Protein AF-A0A2P6MMN0-F1 (afdb_monomer_lite)

Radius of gyration: 15.29 Å; chains: 1; bounding box: 34×27×42 Å

Foldseek 3Di:
DLVVVVCCCVVVVDDDDDDWDWDWDDDPNDTDIDTPVDDVVVVSDQWDWDWDQDPNFTKTWTPHHPPDDTDIDTWDQDPVGID

InterPro domains:
  IPR027417 P-loop containing nucleoside triphosphate hydrolase [G3DSA:3.40.50.300] (1-83)
  IPR027417 P-loop containing nucleoside triphosphate hydrolase [SSF52540] (2-82)
  IPR052093 Homologous Recombination Repair Mediator [PTHR46239] (1-83)

Structure (mmCIF, N/CA/C/O backbone):
data_AF-A0A2P6MMN0-F1
#
_entry.id   AF-A0A2P6MMN0-F1
#
loop_
_atom_site.group_PDB
_atom_site.id
_atom_site.type_symbol
_atom_site.label_atom_id
_atom_site.label_alt_id
_atom_site.label_comp_id
_atom_site.label_asym_id
_atom_site.label_entity_id
_atom_site.label_seq_id
_atom_site.pdbx_PDB_ins_code
_atom_site.Cartn_x
_atom_site.Cartn_y
_atom_site.Cartn_z
_atom_site.occupancy
_atom_site.B_iso_or_equiv
_atom_site.auth_seq_id
_atom_site.auth_comp_id
_atom_site.auth_asym_id
_atom_site.auth_atom_id
_atom_site.pdbx_PDB_model_num
ATOM 1 N N . MET A 1 1 ? 15.605 -11.930 3.340 1.00 76.06 1 MET A N 1
ATOM 2 C CA . MET A 1 1 ? 14.554 -11.957 2.293 1.00 76.06 1 MET A CA 1
ATOM 3 C C . MET A 1 1 ? 14.516 -10.670 1.480 1.00 76.06 1 MET A C 1
ATOM 5 O O . MET A 1 1 ? 14.649 -10.759 0.269 1.00 76.06 1 MET A O 1
ATOM 9 N N . ALA A 1 2 ? 14.440 -9.495 2.115 1.00 84.38 2 ALA A N 1
ATOM 10 C CA . ALA A 1 2 ? 14.567 -8.199 1.439 1.00 84.38 2 ALA A CA 1
ATOM 11 C C . ALA A 1 2 ? 15.751 -8.120 0.449 1.00 84.38 2 ALA A C 1
ATOM 13 O O . ALA A 1 2 ? 15.544 -7.815 -0.719 1.00 84.38 2 ALA A O 1
ATOM 14 N N . GLN A 1 3 ? 16.963 -8.504 0.874 1.00 88.25 3 GLN A N 1
ATOM 15 C CA . GLN A 1 3 ? 18.147 -8.493 0.001 1.00 88.25 3 GLN A CA 1
ATOM 16 C C . GLN A 1 3 ? 17.999 -9.378 -1.247 1.00 88.25 3 GLN A C 1
ATOM 18 O O . GLN A 1 3 ? 18.431 -8.993 -2.328 1.00 88.25 3 GLN A O 1
ATOM 23 N N . ASN A 1 4 ? 17.356 -10.543 -1.123 1.00 92.00 4 ASN A N 1
ATOM 24 C CA . ASN A 1 4 ? 17.147 -11.440 -2.262 1.00 92.00 4 ASN A CA 1
ATOM 25 C C . ASN A 1 4 ? 16.217 -10.798 -3.296 1.00 92.00 4 ASN A C 1
ATOM 27 O O . ASN A 1 4 ? 16.466 -10.910 -4.491 1.00 92.00 4 ASN A O 1
ATOM 31 N N . LEU A 1 5 ? 15.178 -10.091 -2.843 1.00 92.50 5 LEU A N 1
ATOM 32 C CA . LEU A 1 5 ? 14.271 -9.358 -3.726 1.00 92.50 5 LEU A CA 1
ATOM 33 C C . LEU A 1 5 ? 14.985 -8.200 -4.429 1.00 92.50 5 LEU A C 1
ATOM 35 O O . LEU A 1 5 ? 14.785 -8.010 -5.625 1.00 92.50 5 LEU A O 1
ATOM 39 N N . THR A 1 6 ? 15.863 -7.483 -3.724 1.00 91.75 6 THR A N 1
ATOM 40 C CA . THR A 1 6 ? 16.717 -6.447 -4.324 1.00 91.75 6 THR A CA 1
ATOM 41 C C . THR A 1 6 ? 17.639 -7.028 -5.392 1.00 91.75 6 THR A C 1
ATOM 43 O O . THR A 1 6 ? 17.759 -6.456 -6.474 1.00 91.75 6 THR A O 1
ATOM 46 N N . ASN A 1 7 ? 18.256 -8.182 -5.121 1.00 94.31 7 ASN A N 1
ATOM 47 C CA . ASN A 1 7 ? 19.110 -8.858 -6.094 1.00 94.31 7 ASN A CA 1
ATOM 48 C C . ASN A 1 7 ? 18.304 -9.269 -7.332 1.00 94.31 7 ASN A C 1
ATOM 50 O O . ASN A 1 7 ? 18.712 -8.955 -8.439 1.00 94.31 7 ASN A O 1
ATOM 54 N N . ILE A 1 8 ? 17.115 -9.861 -7.166 1.00 95.19 8 ILE A N 1
ATOM 55 C CA . ILE A 1 8 ? 16.239 -10.214 -8.297 1.00 95.19 8 ILE A CA 1
ATOM 56 C C . ILE A 1 8 ? 15.845 -8.973 -9.108 1.00 95.19 8 ILE A C 1
ATOM 58 O O . ILE A 1 8 ? 15.900 -9.013 -10.337 1.00 95.19 8 ILE A O 1
ATOM 62 N N . ALA A 1 9 ? 15.468 -7.877 -8.440 1.00 94.81 9 ALA A N 1
ATOM 63 C CA . ALA A 1 9 ? 15.096 -6.626 -9.096 1.00 94.81 9 ALA A CA 1
ATOM 64 C C . ALA A 1 9 ? 16.235 -6.088 -9.970 1.00 94.81 9 ALA A C 1
ATOM 66 O O . ALA A 1 9 ? 16.002 -5.699 -11.112 1.00 94.81 9 ALA A O 1
ATOM 67 N N . ARG A 1 10 ? 17.467 -6.115 -9.449 1.00 94.44 10 ARG A N 1
ATOM 68 C CA . ARG A 1 10 ? 18.665 -5.669 -10.165 1.00 94.44 10 ARG A CA 1
ATOM 69 C C . ARG A 1 10 ? 19.049 -6.626 -11.290 1.00 94.44 10 ARG A C 1
ATOM 71 O O . ARG A 1 10 ? 19.241 -6.191 -12.416 1.00 94.44 10 ARG A O 1
ATOM 78 N N . ASP A 1 11 ? 19.157 -7.914 -10.987 1.00 97.50 11 ASP A N 1
ATOM 79 C CA . ASP A 1 11 ? 19.704 -8.917 -11.902 1.00 97.50 11 ASP A CA 1
ATOM 80 C C . ASP A 1 11 ? 18.754 -9.185 -13.081 1.00 97.50 11 ASP A C 1
ATOM 82 O O . ASP A 1 11 ? 19.200 -9.546 -14.167 1.00 97.50 11 ASP A O 1
ATOM 86 N N . ARG A 1 12 ? 17.442 -8.994 -12.885 1.00 96.69 12 ARG A N 1
ATOM 87 C CA . ARG A 1 12 ? 16.425 -9.152 -13.938 1.00 96.69 12 ARG A CA 1
ATOM 88 C C . ARG A 1 12 ? 15.848 -7.833 -14.449 1.00 96.69 12 ARG A C 1
ATOM 90 O O . ARG A 1 12 ? 14.973 -7.873 -15.307 1.00 96.69 12 ARG A O 1
ATOM 97 N N . SER A 1 13 ? 16.306 -6.690 -13.936 1.00 95.75 13 SER A N 1
ATOM 98 C CA . SER A 1 13 ? 15.780 -5.360 -14.277 1.00 95.75 13 SER A CA 1
ATOM 99 C C . SER A 1 13 ? 14.252 -5.260 -14.148 1.00 95.75 13 SER A C 1
ATOM 101 O O . SER A 1 13 ? 13.574 -4.728 -15.026 1.00 95.75 13 SER A O 1
ATOM 103 N N . VAL A 1 14 ? 13.695 -5.791 -13.054 1.00 96.56 14 VAL A N 1
ATOM 104 C CA . VAL A 1 14 ? 12.244 -5.803 -12.790 1.00 96.56 14 VAL A CA 1
ATOM 105 C C . VAL A 1 14 ? 11.873 -4.928 -11.598 1.00 96.56 14 VAL A C 1
ATOM 107 O O . VAL A 1 14 ? 12.617 -4.818 -10.624 1.00 96.56 14 VAL A O 1
ATOM 110 N N . ALA A 1 15 ? 10.674 -4.345 -11.643 1.00 95.50 15 ALA A N 1
ATOM 111 C CA . ALA A 1 15 ? 10.087 -3.687 -10.483 1.00 95.50 15 ALA A CA 1
ATOM 112 C C . ALA A 1 15 ? 9.540 -4.731 -9.497 1.00 95.50 15 ALA A C 1
ATOM 114 O O . ALA A 1 15 ? 8.798 -5.633 -9.884 1.00 95.50 15 ALA A O 1
ATOM 115 N N . VAL A 1 16 ? 9.871 -4.581 -8.213 1.00 94.50 16 VAL A N 1
ATOM 116 C CA . VAL A 1 16 ? 9.327 -5.412 -7.131 1.00 94.50 16 VAL A CA 1
ATOM 117 C C . VAL A 1 16 ? 8.398 -4.560 -6.277 1.00 94.50 16 VAL A C 1
ATOM 119 O O . VAL A 1 16 ? 8.811 -3.540 -5.728 1.00 94.50 16 VAL A O 1
ATOM 122 N N . VAL A 1 17 ? 7.145 -4.996 -6.152 1.00 94.56 17 VAL A N 1
ATOM 123 C CA . VAL A 1 17 ? 6.133 -4.364 -5.300 1.00 94.56 17 VAL A CA 1
ATOM 124 C C . VAL A 1 17 ? 5.790 -5.317 -4.166 1.00 94.56 17 VAL A C 1
ATOM 126 O O . VAL A 1 17 ? 5.508 -6.491 -4.395 1.00 94.56 17 VAL A O 1
ATOM 129 N N . LEU A 1 18 ? 5.816 -4.805 -2.938 1.00 92.88 18 LEU A N 1
ATOM 130 C CA . LEU A 1 18 ? 5.457 -5.547 -1.736 1.00 92.88 18 LEU A CA 1
ATOM 131 C C . LEU A 1 18 ? 4.235 -4.911 -1.088 1.00 92.88 18 LEU A C 1
ATOM 133 O O . LEU A 1 18 ? 4.162 -3.690 -0.955 1.00 92.88 18 LEU A O 1
ATOM 137 N N . ILE A 1 19 ? 3.306 -5.755 -0.648 1.00 93.81 19 ILE A N 1
ATOM 138 C CA . ILE A 1 19 ? 2.154 -5.349 0.153 1.00 93.81 19 ILE A CA 1
ATOM 139 C C . ILE A 1 19 ? 2.411 -5.810 1.581 1.00 93.81 19 ILE A C 1
ATOM 141 O O . ILE A 1 19 ? 2.750 -6.969 1.817 1.00 93.81 19 ILE A O 1
ATOM 145 N N . ASN A 1 20 ? 2.256 -4.892 2.527 1.00 92.94 20 ASN A N 1
ATOM 146 C CA . ASN A 1 20 ? 2.374 -5.172 3.948 1.00 92.94 20 ASN A CA 1
ATOM 147 C C . ASN A 1 20 ? 1.075 -4.776 4.649 1.00 92.94 20 ASN A C 1
ATOM 149 O O . ASN A 1 20 ? 0.453 -3.781 4.279 1.00 92.94 20 ASN A O 1
ATOM 153 N N . GLN A 1 21 ? 0.692 -5.550 5.657 1.00 93.69 21 GLN A N 1
ATOM 154 C CA . GLN A 1 21 ? -0.473 -5.265 6.481 1.00 93.69 21 GLN A CA 1
ATOM 155 C C . GLN A 1 21 ? -0.095 -4.344 7.643 1.00 93.69 21 GLN A C 1
ATOM 157 O O . GLN A 1 21 ? 1.040 -4.360 8.130 1.00 93.69 21 GLN A O 1
ATOM 162 N N . MET A 1 22 ? -1.060 -3.543 8.088 1.00 93.69 22 MET A N 1
ATOM 163 C CA . MET A 1 22 ? -0.954 -2.796 9.339 1.00 93.69 22 MET A CA 1
ATOM 164 C C . MET A 1 22 ? -1.554 -3.640 10.464 1.00 93.69 22 MET A C 1
ATOM 166 O O . MET A 1 22 ? -2.599 -4.265 10.290 1.00 93.69 22 MET A O 1
ATOM 170 N N . THR A 1 23 ? -0.890 -3.660 11.610 1.00 94.06 23 THR A N 1
ATOM 171 C CA . THR A 1 23 ? -1.322 -4.332 12.837 1.00 94.06 23 THR A CA 1
ATOM 172 C C . THR A 1 23 ? -1.316 -3.336 13.985 1.00 94.06 23 THR A C 1
ATOM 174 O O . THR A 1 23 ? -0.671 -2.291 13.909 1.00 94.06 23 THR A O 1
ATOM 177 N N . THR A 1 24 ? -2.002 -3.666 15.070 1.00 94.44 24 THR A N 1
ATOM 178 C CA . THR A 1 24 ? -1.987 -2.851 16.286 1.00 94.44 24 THR A CA 1
ATOM 179 C C . THR A 1 24 ? -0.915 -3.377 17.229 1.00 94.44 24 THR A C 1
ATOM 181 O O . THR A 1 24 ? -0.941 -4.549 17.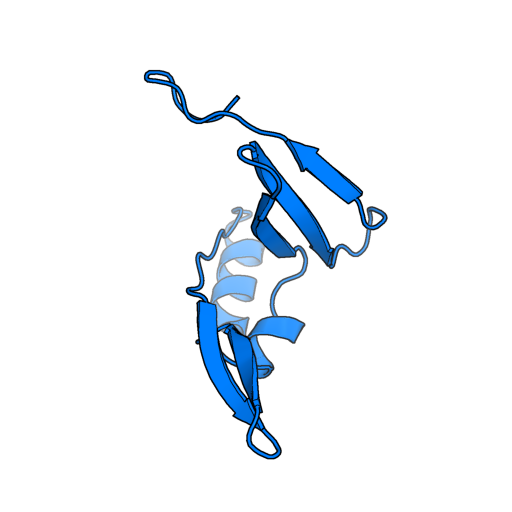603 1.00 94.44 24 THR A O 1
ATOM 184 N N . ALA A 1 25 ? 0.028 -2.521 17.604 1.00 92.19 25 ALA A N 1
ATOM 185 C CA . ALA A 1 25 ? 0.927 -2.759 18.724 1.00 92.19 25 ALA A CA 1
ATOM 186 C C . ALA A 1 25 ? 0.458 -1.949 19.937 1.00 92.19 25 ALA A C 1
ATOM 188 O O . ALA A 1 25 ? -0.322 -1.009 19.799 1.00 92.19 25 ALA A O 1
ATOM 189 N N . TYR A 1 26 ? 0.939 -2.318 21.120 1.00 94.06 26 TYR A N 1
ATOM 190 C CA . TYR A 1 26 ? 0.662 -1.608 22.365 1.00 94.06 26 TYR A CA 1
ATOM 191 C C . TYR A 1 26 ? 1.970 -1.089 22.944 1.00 94.06 26 TYR A C 1
ATOM 193 O O . TYR A 1 26 ? 2.903 -1.863 23.162 1.00 94.06 26 TYR A O 1
ATOM 201 N N . GLN A 1 27 ? 2.037 0.213 23.200 1.00 91.25 27 GLN A N 1
ATOM 202 C CA . GLN A 1 27 ? 3.185 0.848 23.837 1.00 91.25 27 GLN A CA 1
ATOM 203 C C . GLN A 1 27 ? 2.682 1.834 24.886 1.00 91.25 27 GLN A C 1
ATOM 205 O O . 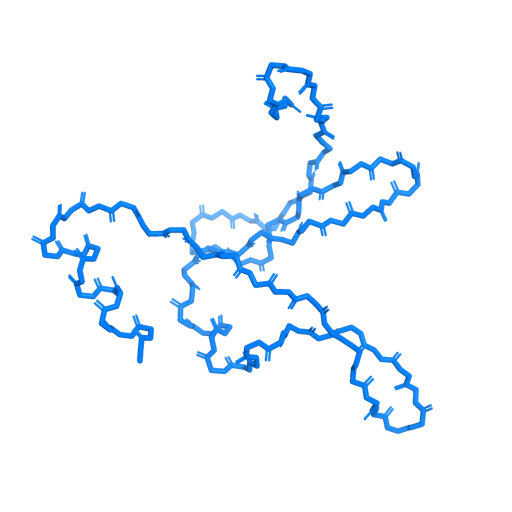GLN A 1 27 ? 1.812 2.652 24.612 1.00 91.25 27 GLN A O 1
ATOM 210 N N . ASN A 1 28 ? 3.218 1.739 26.106 1.00 91.44 28 ASN A N 1
ATOM 211 C CA . ASN A 1 28 ? 2.840 2.594 27.238 1.00 91.44 28 ASN A CA 1
ATOM 212 C C . ASN A 1 28 ? 1.327 2.622 27.536 1.00 91.44 28 ASN A C 1
ATOM 214 O O . ASN A 1 28 ? 0.797 3.644 27.953 1.00 91.44 28 ASN A O 1
ATOM 218 N N . GLY A 1 29 ? 0.635 1.497 27.324 1.00 92.25 29 GLY A N 1
ATOM 219 C CA . GLY A 1 29 ? -0.809 1.377 27.556 1.00 92.25 29 GLY A CA 1
ATOM 220 C C . GLY A 1 29 ? -1.691 1.847 26.397 1.00 92.25 29 GLY A C 1
ATOM 221 O O . GLY A 1 29 ? -2.885 1.570 26.421 1.00 92.25 29 GLY A O 1
ATOM 222 N N . GLU A 1 30 ? -1.119 2.458 25.358 1.00 93.31 30 GLU A N 1
ATOM 223 C CA . GLU A 1 30 ? -1.871 2.971 24.213 1.00 93.31 30 GLU A CA 1
ATOM 224 C C . GLU A 1 30 ? -1.685 2.083 22.970 1.00 93.31 30 GLU A C 1
ATOM 226 O O . GLU A 1 30 ? -0.557 1.671 22.653 1.00 93.31 30 GLU A O 1
ATOM 231 N N . PRO A 1 31 ? -2.772 1.761 22.243 1.00 94.62 31 PRO A N 1
ATOM 232 C CA . PRO A 1 31 ? -2.678 1.080 20.964 1.00 94.62 31 PRO A CA 1
ATOM 233 C C . PRO A 1 31 ? -2.176 2.042 19.882 1.00 94.62 31 PRO A C 1
ATOM 235 O O . PRO A 1 31 ? -2.643 3.173 19.763 1.00 94.62 31 PRO A O 1
ATOM 238 N N . TYR A 1 32 ? -1.277 1.572 19.023 1.00 93.00 32 TYR A N 1
ATOM 239 C CA . TYR A 1 32 ? -0.821 2.324 17.858 1.00 93.00 32 TYR A CA 1
ATOM 240 C C . TYR A 1 32 ? -0.640 1.415 16.644 1.00 93.00 32 TYR A C 1
ATOM 242 O O . TYR A 1 32 ? -0.367 0.216 16.755 1.00 93.00 32 TYR A O 1
ATOM 250 N N . LEU A 1 33 ? -0.830 1.990 15.457 1.00 91.62 33 LEU A N 1
ATOM 251 C CA . LEU A 1 33 ? -0.710 1.260 14.202 1.00 91.62 33 LEU A CA 1
ATOM 252 C C . LEU A 1 33 ? 0.760 1.094 13.816 1.00 91.62 33 LEU A C 1
ATOM 254 O O . LEU A 1 33 ? 1.499 2.067 13.671 1.00 91.62 33 LEU A O 1
ATOM 258 N N . VAL A 1 34 ? 1.155 -0.150 13.567 1.00 92.00 34 VAL A N 1
ATOM 259 C CA . VAL A 1 34 ? 2.491 -0.525 13.101 1.00 92.00 34 VAL A CA 1
ATOM 260 C C . VAL A 1 34 ? 2.405 -1.409 11.871 1.00 92.00 34 VAL A C 1
ATOM 262 O O . VAL A 1 34 ? 1.401 -2.061 11.611 1.00 92.00 34 VAL A O 1
ATOM 265 N N . ALA A 1 35 ? 3.477 -1.446 11.090 1.00 91.38 35 ALA A N 1
ATOM 266 C CA . ALA A 1 35 ? 3.557 -2.339 9.944 1.00 91.38 35 ALA A CA 1
ATOM 267 C C . ALA A 1 35 ? 3.961 -3.751 10.403 1.00 91.38 35 ALA A C 1
ATOM 269 O O . ALA A 1 35 ? 4.963 -3.895 11.102 1.00 91.38 35 ALA A O 1
ATOM 270 N N . ALA A 1 36 ? 3.238 -4.786 9.965 1.00 91.62 36 ALA A N 1
ATOM 271 C CA . ALA A 1 36 ? 3.370 -6.153 10.488 1.00 91.62 36 ALA A CA 1
ATOM 272 C C . ALA A 1 36 ? 4.777 -6.750 10.323 1.00 91.62 36 ALA A C 1
ATOM 274 O O . ALA A 1 36 ? 5.268 -7.470 11.186 1.00 91.62 36 ALA A O 1
ATOM 275 N N . LEU A 1 37 ? 5.447 -6.434 9.212 1.00 86.88 37 LEU A N 1
ATOM 276 C CA . LEU A 1 37 ? 6.807 -6.909 8.934 1.00 86.88 37 LEU A CA 1
ATOM 277 C C . LEU A 1 37 ? 7.907 -6.258 9.804 1.00 86.88 37 LEU A C 1
ATOM 279 O O . LEU A 1 37 ? 9.058 -6.690 9.741 1.00 86.88 37 LEU A O 1
ATOM 283 N N . GLY A 1 38 ? 7.587 -5.237 10.605 1.00 83.00 38 GLY A N 1
ATOM 284 C CA . GLY A 1 38 ? 8.533 -4.583 11.514 1.00 83.00 38 GLY A CA 1
ATOM 285 C C . GLY A 1 38 ? 9.573 -3.673 10.841 1.00 83.00 38 GLY A C 1
ATOM 286 O O . GLY A 1 38 ? 9.560 -3.431 9.628 1.00 83.00 38 GLY A O 1
ATOM 287 N N . GLU A 1 39 ? 10.494 -3.144 11.651 1.00 75.50 39 GLU A N 1
ATOM 288 C CA . GLU A 1 39 ? 11.457 -2.103 11.251 1.00 75.50 39 GLU A CA 1
ATOM 289 C C . GLU A 1 39 ? 12.457 -2.563 10.186 1.00 75.50 39 GLU A C 1
ATOM 291 O O . GLU A 1 39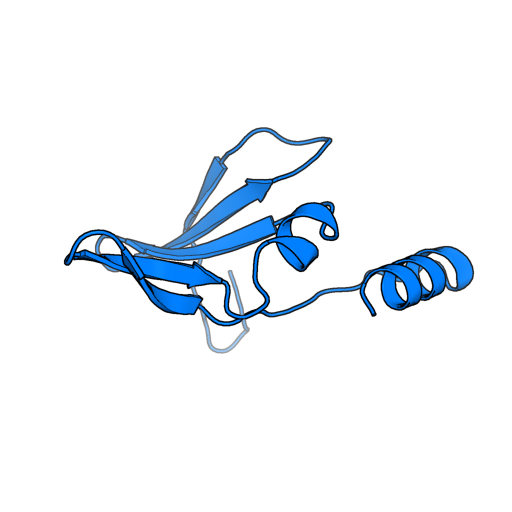 ? 12.801 -1.796 9.285 1.00 75.50 39 GLU A O 1
ATOM 296 N N . ASN A 1 40 ? 12.857 -3.835 10.207 1.00 74.38 40 ASN A N 1
ATOM 297 C CA . ASN A 1 40 ? 13.824 -4.388 9.253 1.00 74.38 40 ASN A CA 1
ATOM 298 C C . ASN A 1 40 ? 13.365 -4.256 7.789 1.00 74.38 40 ASN A C 1
ATOM 300 O O . ASN A 1 40 ? 14.183 -4.108 6.881 1.00 74.38 40 ASN A O 1
ATOM 304 N N . TRP A 1 41 ? 12.053 -4.256 7.543 1.00 79.25 41 TRP A N 1
ATOM 305 C CA . TRP A 1 41 ? 11.492 -4.042 6.206 1.00 79.25 41 TRP A CA 1
ATOM 306 C C . TRP A 1 41 ? 11.264 -2.564 5.876 1.00 79.25 41 TRP A C 1
ATOM 308 O O . TRP A 1 41 ? 11.184 -2.199 4.703 1.00 79.25 41 TRP A O 1
ATOM 318 N N . SER A 1 42 ? 11.224 -1.696 6.889 1.00 72.44 42 SER A N 1
ATOM 319 C CA . SER A 1 42 ? 11.096 -0.247 6.712 1.00 72.44 42 SER A CA 1
ATOM 320 C C . SER A 1 42 ? 12.334 0.364 6.034 1.00 72.44 42 SER A C 1
ATOM 322 O O . SER A 1 42 ? 12.224 1.278 5.207 1.00 72.44 42 SER A O 1
ATOM 324 N N . HIS A 1 43 ? 13.516 -0.195 6.307 1.00 76.94 43 HIS A N 1
ATOM 325 C CA . HIS A 1 43 ? 14.771 0.240 5.695 1.00 76.94 43 HIS A CA 1
ATOM 326 C C . HIS A 1 43 ? 14.976 -0.348 4.297 1.00 76.94 43 HIS A C 1
ATOM 328 O O . HIS A 1 43 ? 15.518 0.343 3.437 1.00 76.94 43 HIS A O 1
ATOM 334 N N . ALA A 1 44 ? 14.471 -1.559 4.048 1.00 82.38 44 ALA A N 1
ATOM 335 C CA . ALA A 1 44 ? 14.649 -2.270 2.785 1.00 82.38 44 ALA A CA 1
ATOM 336 C C . ALA A 1 44 ? 13.920 -1.637 1.588 1.00 82.38 44 ALA A C 1
ATOM 338 O O . ALA A 1 44 ? 14.436 -1.658 0.473 1.00 82.38 44 ALA A O 1
ATOM 339 N N . ALA A 1 45 ? 12.720 -1.085 1.792 1.00 85.06 45 ALA A N 1
ATOM 340 C CA . ALA A 1 45 ? 11.957 -0.470 0.709 1.00 85.06 45 ALA A CA 1
ATOM 341 C C . ALA A 1 45 ? 12.530 0.910 0.346 1.00 85.06 45 ALA A C 1
ATOM 343 O O . ALA A 1 45 ? 12.684 1.769 1.218 1.00 85.06 45 ALA A O 1
ATOM 344 N N . THR A 1 46 ? 12.825 1.145 -0.934 1.00 90.94 46 THR A N 1
ATOM 345 C CA . THR A 1 46 ? 13.284 2.454 -1.435 1.00 90.94 46 THR A CA 1
ATOM 346 C C . THR A 1 46 ? 12.144 3.465 -1.495 1.00 90.94 46 THR A C 1
ATOM 348 O O . THR A 1 46 ? 12.333 4.617 -1.117 1.00 90.94 46 THR A O 1
ATOM 351 N N . ASN A 1 47 ? 10.948 3.012 -1.881 1.00 93.44 47 ASN A N 1
ATOM 352 C CA . ASN A 1 47 ? 9.720 3.799 -1.877 1.00 93.44 47 ASN A CA 1
ATOM 353 C C . ASN A 1 47 ? 8.674 3.159 -0.958 1.00 93.44 47 ASN A C 1
ATOM 355 O O . ASN A 1 47 ? 8.510 1.938 -0.969 1.00 93.44 47 ASN A O 1
ATOM 359 N N . ARG A 1 48 ? 7.937 3.973 -0.195 1.00 93.88 48 ARG A N 1
ATOM 360 C CA . ARG A 1 48 ? 6.847 3.500 0.673 1.00 93.88 48 ARG A CA 1
ATOM 361 C C . ARG A 1 48 ? 5.613 4.373 0.523 1.00 93.88 48 ARG A C 1
ATOM 363 O O . ARG A 1 48 ? 5.666 5.565 0.811 1.00 93.88 48 ARG A O 1
ATOM 370 N N . VAL A 1 49 ? 4.504 3.748 0.146 1.00 95.69 49 VAL A N 1
ATOM 371 C CA . VAL A 1 49 ? 3.183 4.378 0.106 1.00 95.69 49 VAL A CA 1
ATOM 372 C C . VAL A 1 49 ? 2.341 3.801 1.236 1.00 95.69 49 VAL A C 1
ATOM 374 O O . VAL A 1 49 ? 2.224 2.583 1.363 1.00 95.69 49 VAL A O 1
ATOM 377 N N . LEU A 1 50 ? 1.785 4.673 2.071 1.00 95.56 50 LEU A N 1
ATOM 378 C CA . LEU A 1 50 ? 0.759 4.319 3.044 1.00 95.56 50 LEU A CA 1
ATOM 379 C C . LEU A 1 50 ? -0.607 4.552 2.404 1.00 95.56 50 LEU A C 1
ATOM 381 O O . LEU A 1 50 ? -0.862 5.638 1.892 1.00 95.56 50 LEU A O 1
ATOM 385 N N . LEU A 1 51 ? -1.465 3.536 2.440 1.00 96.56 51 LEU A N 1
ATOM 386 C CA . LEU A 1 51 ? -2.856 3.655 2.021 1.00 96.56 51 LEU A CA 1
ATOM 387 C C . LEU A 1 51 ? -3.717 3.833 3.272 1.00 96.56 51 LEU A C 1
ATOM 389 O O . LEU A 1 51 ? -3.700 2.971 4.150 1.00 96.56 51 LEU A O 1
ATOM 393 N N . SER A 1 52 ? -4.447 4.938 3.347 1.00 96.00 52 SER A N 1
ATOM 394 C CA . SER A 1 52 ? -5.297 5.303 4.483 1.00 96.00 52 SER A CA 1
ATOM 395 C C . SER A 1 52 ? -6.707 5.662 4.020 1.00 96.00 52 SER A C 1
ATOM 397 O O . SER A 1 52 ? -6.965 5.894 2.835 1.00 96.00 52 SER A O 1
ATOM 399 N N . TRP A 1 53 ? -7.632 5.673 4.974 1.00 95.25 53 TRP A N 1
ATOM 400 C CA . TRP A 1 53 ? -8.934 6.306 4.828 1.00 95.25 53 TRP A CA 1
ATOM 401 C C . TRP A 1 53 ? -8.949 7.557 5.698 1.00 95.25 53 TRP A C 1
ATOM 403 O O . TRP A 1 53 ? -8.746 7.457 6.905 1.00 95.25 53 TRP A O 1
ATOM 413 N N . GLU A 1 54 ? -9.177 8.711 5.086 1.00 94.06 54 GLU A N 1
ATOM 414 C CA . GLU A 1 54 ? -9.183 10.018 5.745 1.00 94.06 54 GLU A CA 1
ATOM 415 C C . GLU A 1 54 ? -10.412 10.792 5.263 1.00 94.06 54 GLU A C 1
ATOM 417 O O . GLU A 1 54 ? -10.613 10.959 4.059 1.00 94.06 54 GLU A O 1
ATOM 422 N N . ASP A 1 55 ? -11.272 11.208 6.196 1.00 92.19 55 ASP A N 1
ATOM 423 C CA . ASP A 1 55 ? -12.494 11.984 5.930 1.00 92.19 55 ASP A CA 1
ATOM 424 C C . ASP A 1 55 ? -13.404 11.393 4.836 1.00 92.19 55 ASP A C 1
ATOM 426 O O . ASP A 1 55 ? -13.986 12.105 4.019 1.00 92.19 55 ASP A O 1
ATOM 430 N N . GLY A 1 56 ? -13.505 10.060 4.790 1.00 93.00 56 GLY A N 1
ATOM 431 C CA . GLY A 1 56 ? -14.308 9.338 3.797 1.00 93.00 56 GLY A CA 1
ATOM 432 C C . GLY A 1 56 ? -13.641 9.166 2.427 1.00 93.00 56 GLY A C 1
ATOM 433 O O . GLY A 1 56 ? -14.231 8.552 1.539 1.00 93.00 56 GLY A O 1
ATOM 434 N N . TYR A 1 57 ? -12.406 9.637 2.252 1.00 95.06 57 TYR A N 1
ATOM 435 C CA . TYR A 1 57 ? -11.613 9.446 1.041 1.00 95.06 57 TYR A CA 1
ATOM 436 C C . TYR A 1 57 ? -10.525 8.399 1.258 1.00 95.06 57 TYR A C 1
ATOM 438 O O . TYR A 1 57 ? -9.962 8.276 2.345 1.00 95.06 57 TYR A O 1
ATOM 446 N N . ARG A 1 58 ? -10.185 7.662 0.199 1.00 97.50 58 ARG A N 1
ATOM 447 C CA . ARG A 1 58 ? -8.969 6.850 0.190 1.00 97.50 58 ARG A CA 1
ATOM 448 C C . ARG A 1 58 ? -7.787 7.738 -0.178 1.00 97.50 58 ARG A C 1
ATOM 450 O O . ARG A 1 58 ? -7.798 8.389 -1.224 1.00 97.50 58 ARG A O 1
ATOM 457 N N . CYS A 1 59 ? -6.770 7.729 0.667 1.00 97.56 59 CYS A N 1
ATOM 458 C CA . CYS A 1 59 ? -5.554 8.512 0.512 1.00 97.56 59 CYS A CA 1
ATOM 459 C C . CYS A 1 59 ? -4.349 7.591 0.308 1.00 97.56 59 CYS A C 1
ATOM 461 O O . CYS A 1 59 ? -4.265 6.499 0.875 1.00 97.56 59 CYS A O 1
ATOM 463 N N . ALA A 1 60 ? -3.417 8.031 -0.530 1.00 97.38 60 ALA A N 1
ATOM 464 C CA . ALA A 1 60 ? -2.119 7.417 -0.742 1.00 97.38 60 ALA A CA 1
ATOM 465 C C . ALA A 1 60 ? -1.036 8.441 -0.388 1.00 97.38 60 ALA A C 1
ATOM 467 O O . ALA A 1 60 ? -0.885 9.455 -1.071 1.00 97.38 60 ALA A O 1
ATOM 468 N N . SER A 1 61 ? -0.285 8.159 0.672 1.00 96.69 61 SER A N 1
ATOM 469 C CA . SER A 1 61 ? 0.734 9.057 1.221 1.00 96.69 61 SER A CA 1
ATOM 470 C C . SER A 1 61 ? 2.123 8.478 0.981 1.00 96.69 61 SER A C 1
ATOM 472 O O . SER A 1 61 ? 2.431 7.374 1.440 1.00 96.69 61 SER A O 1
ATOM 474 N N . LEU A 1 62 ? 2.981 9.206 0.269 1.00 96.75 62 LEU A N 1
ATOM 475 C CA . LEU A 1 62 ? 4.368 8.817 0.031 1.00 96.75 62 LEU A CA 1
ATOM 476 C C . LEU A 1 62 ? 5.206 9.110 1.280 1.00 96.75 62 LEU A C 1
ATOM 478 O O . LEU A 1 62 ? 5.632 10.236 1.506 1.00 96.75 62 LEU A O 1
ATOM 482 N N . GLN A 1 63 ? 5.443 8.078 2.086 1.00 92.56 63 GLN A N 1
ATOM 483 C CA . GLN A 1 63 ? 6.141 8.165 3.373 1.00 92.56 63 GLN A CA 1
ATOM 484 C C . GLN A 1 63 ? 7.668 8.126 3.230 1.00 92.56 63 GLN A C 1
ATOM 486 O O . GLN A 1 63 ? 8.388 8.657 4.068 1.00 92.56 63 GLN A O 1
ATOM 491 N N . LYS A 1 64 ? 8.182 7.467 2.185 1.00 92.56 64 LYS A N 1
ATOM 492 C CA . LYS A 1 64 ? 9.622 7.340 1.920 1.00 92.56 64 LYS A CA 1
ATOM 493 C C . LYS A 1 64 ? 9.870 7.329 0.420 1.00 92.56 64 LYS A C 1
ATOM 495 O O . LYS A 1 64 ? 9.195 6.586 -0.291 1.00 92.56 64 LYS A O 1
ATOM 500 N N . SER A 1 65 ? 10.834 8.125 -0.034 1.00 93.75 65 SER A N 1
ATOM 501 C CA . SER A 1 65 ? 11.376 8.108 -1.395 1.00 93.75 65 SER A CA 1
ATOM 502 C C . SER A 1 65 ? 12.727 8.831 -1.417 1.00 93.75 65 SER A C 1
ATOM 504 O O . SER A 1 65 ? 12.847 9.872 -0.774 1.00 93.75 65 SER A O 1
ATOM 506 N N . PRO A 1 66 ? 13.741 8.336 -2.150 1.00 93.25 66 PRO A N 1
ATOM 507 C CA . PRO A 1 66 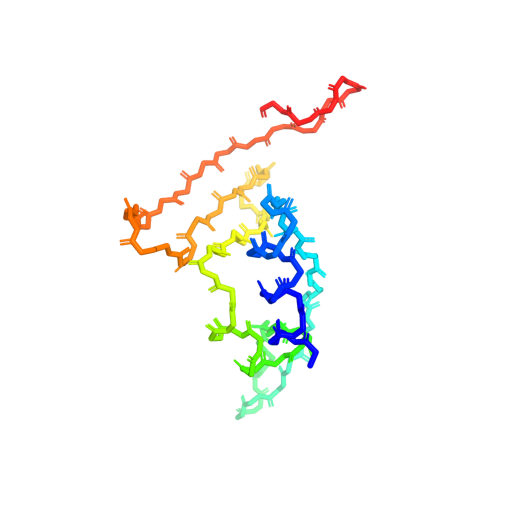? 15.010 9.045 -2.311 1.00 93.25 66 PRO A CA 1
ATOM 508 C C . PRO A 1 66 ? 14.902 10.261 -3.244 1.00 93.25 66 PRO A C 1
ATOM 510 O O . PRO A 1 66 ? 15.733 11.156 -3.173 1.00 93.25 66 PRO A O 1
ATOM 513 N N . ASN A 1 67 ? 13.891 10.296 -4.122 1.00 94.56 67 ASN A N 1
ATOM 514 C CA . ASN A 1 67 ? 13.828 11.239 -5.247 1.00 94.56 67 ASN A CA 1
ATOM 515 C C . ASN A 1 67 ? 12.546 12.082 -5.275 1.00 94.56 67 ASN A C 1
ATOM 517 O O . ASN A 1 67 ? 12.328 12.831 -6.226 1.00 94.56 67 ASN A O 1
ATOM 521 N N . ARG A 1 68 ? 11.647 11.927 -4.296 1.00 94.25 68 ARG A N 1
ATOM 522 C CA . ARG A 1 68 ? 10.406 12.706 -4.219 1.00 94.25 68 ARG A CA 1
ATOM 523 C C . ARG A 1 68 ? 10.117 13.138 -2.786 1.00 94.25 68 ARG A C 1
ATOM 525 O O . ARG A 1 68 ? 10.323 12.332 -1.880 1.00 94.25 68 ARG A O 1
ATOM 532 N N . PRO A 1 69 ? 9.612 14.367 -2.589 1.00 94.00 69 PRO A N 1
ATOM 533 C CA . PRO A 1 69 ? 9.173 14.811 -1.278 1.00 94.00 69 PRO A CA 1
ATOM 534 C C . PRO A 1 69 ? 7.960 14.007 -0.807 1.00 94.00 69 PRO A C 1
ATOM 536 O O . PRO A 1 69 ? 7.260 13.372 -1.603 1.00 94.00 69 PRO A O 1
ATOM 539 N N . PHE A 1 70 ? 7.706 14.078 0.499 1.00 95.75 70 PHE A N 1
ATOM 540 C CA . PHE A 1 70 ? 6.453 13.616 1.080 1.00 95.75 70 PHE A CA 1
ATOM 541 C C . PHE A 1 70 ? 5.263 14.278 0.373 1.00 95.75 70 PHE A C 1
ATOM 543 O O . PHE A 1 70 ? 5.299 15.464 0.044 1.00 95.75 70 PHE A O 1
ATOM 550 N N . GLY A 1 71 ? 4.197 13.514 0.162 1.00 96.50 71 GLY A N 1
ATOM 551 C CA . GLY A 1 71 ? 2.964 14.028 -0.413 1.00 96.50 71 GLY A CA 1
ATOM 552 C C . GLY A 1 71 ? 1.833 13.021 -0.303 1.00 96.50 71 GLY A C 1
ATOM 553 O 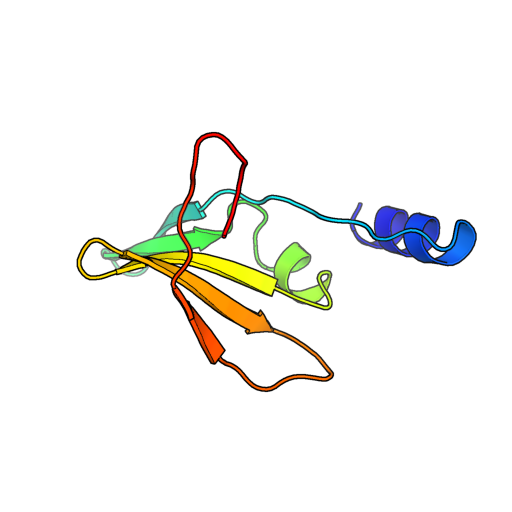O . GLY A 1 71 ? 2.072 11.813 -0.287 1.00 96.50 71 GLY A O 1
ATOM 554 N N . THR A 1 72 ? 0.608 13.535 -0.257 1.00 96.88 72 THR A N 1
ATOM 555 C CA . THR A 1 72 ? -0.616 12.742 -0.141 1.00 96.88 72 THR A CA 1
ATOM 556 C C . THR A 1 72 ? -1.537 13.061 -1.302 1.00 96.88 72 THR A C 1
ATOM 558 O O . THR A 1 72 ? -1.751 14.226 -1.634 1.00 96.88 72 THR A O 1
ATOM 561 N N . VAL A 1 73 ? -2.092 12.022 -1.917 1.00 96.62 73 VAL A N 1
ATOM 562 C CA . VAL A 1 73 ? -3.084 12.143 -2.987 1.00 96.62 73 VAL A CA 1
ATOM 563 C C . VAL A 1 73 ? -4.304 11.296 -2.667 1.00 96.62 73 VAL A C 1
ATOM 565 O O . VAL A 1 73 ? -4.191 10.244 -2.041 1.00 96.62 73 VAL A O 1
ATOM 568 N N . ARG A 1 74 ? -5.478 11.744 -3.108 1.00 97.62 74 ARG A N 1
ATOM 569 C CA . ARG A 1 74 ? -6.702 10.941 -3.050 1.00 97.62 74 ARG A CA 1
ATOM 570 C C . ARG A 1 74 ? -6.776 10.036 -4.273 1.00 97.62 74 ARG A C 1
ATOM 572 O O . ARG A 1 74 ? -6.329 10.431 -5.346 1.00 97.62 74 ARG A O 1
ATOM 579 N N . TYR A 1 75 ? -7.351 8.853 -4.106 1.00 97.25 75 TYR A N 1
ATOM 580 C CA . TYR A 1 75 ? -7.612 7.928 -5.206 1.00 97.25 75 TYR A CA 1
ATOM 581 C C . TYR A 1 75 ? -8.974 7.257 -5.042 1.00 97.25 75 TYR A C 1
ATOM 583 O O . TYR A 1 75 ? -9.513 7.162 -3.939 1.00 97.25 75 TYR A 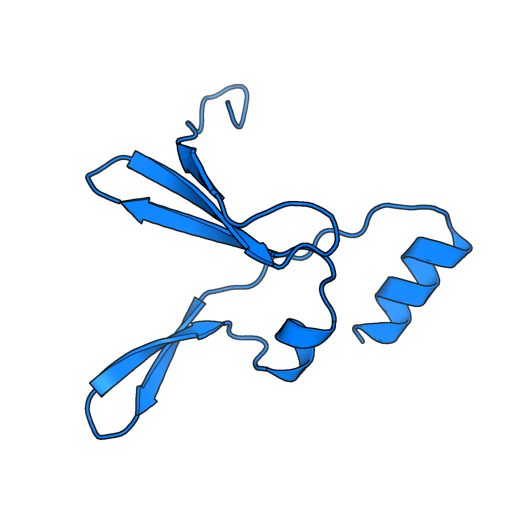O 1
ATOM 591 N N . ASN A 1 76 ? -9.515 6.748 -6.143 1.00 96.81 76 ASN A N 1
ATOM 592 C CA . ASN A 1 76 ? -10.762 5.999 -6.176 1.00 96.81 76 ASN A CA 1
ATOM 593 C C . ASN A 1 76 ? -10.525 4.584 -6.698 1.00 96.81 76 ASN A C 1
ATOM 595 O O . ASN A 1 76 ? -9.738 4.355 -7.615 1.00 96.81 76 ASN A O 1
ATOM 599 N N . VAL A 1 77 ? -11.244 3.617 -6.128 1.00 95.81 77 VAL A N 1
ATOM 600 C CA . VAL A 1 77 ? -11.290 2.248 -6.650 1.00 95.81 77 VAL A CA 1
ATOM 601 C C . VAL A 1 77 ? -12.583 2.104 -7.434 1.00 95.81 77 VAL A C 1
ATOM 603 O O . VAL A 1 77 ? -13.672 2.152 -6.872 1.00 95.81 77 VAL A O 1
ATOM 606 N N . THR A 1 78 ? -12.450 1.963 -8.745 1.00 96.44 78 THR A N 1
ATOM 607 C CA . THR A 1 78 ? -13.562 1.803 -9.684 1.00 96.44 78 THR A CA 1
ATOM 608 C C . THR A 1 78 ? -13.619 0.360 -10.184 1.00 96.44 78 THR A C 1
ATOM 610 O O . THR A 1 78 ? -12.683 -0.415 -9.979 1.00 96.44 78 THR A O 1
ATOM 613 N N . GLN A 1 79 ? -14.673 0.002 -10.921 1.00 97.06 79 GLN A N 1
ATOM 614 C CA . GLN A 1 79 ? -14.731 -1.288 -11.626 1.00 97.06 79 GLN A CA 1
ATOM 615 C C . GLN A 1 79 ? -13.581 -1.466 -12.637 1.00 97.06 79 GLN A C 1
ATOM 617 O O . GLN A 1 79 ? -13.187 -2.591 -12.923 1.00 97.06 79 GLN A O 1
ATOM 622 N N . ALA A 1 80 ? -12.996 -0.368 -13.131 1.00 97.06 80 ALA A N 1
ATOM 623 C CA . ALA A 1 80 ? -11.843 -0.366 -14.033 1.00 97.06 80 ALA A CA 1
ATOM 624 C C . ALA A 1 80 ? -10.487 -0.227 -13.300 1.00 97.06 80 ALA A C 1
ATOM 626 O O . ALA A 1 80 ? -9.470 0.110 -13.921 1.00 97.06 80 ALA A O 1
ATOM 627 N N . GLY A 1 81 ? -10.463 -0.435 -11.979 1.00 95.88 81 GLY A N 1
ATOM 628 C CA . GLY A 1 81 ? -9.272 -0.343 -11.133 1.00 95.88 81 GLY A CA 1
ATOM 629 C C . GLY A 1 81 ? -9.090 1.020 -10.456 1.00 95.88 81 GLY A C 1
ATOM 630 O O . GLY A 1 81 ? -10.050 1.767 -10.260 1.00 95.88 81 GLY A O 1
ATOM 631 N N . ILE A 1 82 ? -7.847 1.326 -10.071 1.00 95.31 82 ILE A N 1
ATOM 632 C CA . ILE A 1 82 ? -7.481 2.541 -9.324 1.00 95.31 82 ILE A CA 1
ATOM 633 C C . ILE A 1 82 ? -7.420 3.750 -10.270 1.00 95.31 82 ILE A C 1
ATOM 635 O O . ILE A 1 82 ? -6.875 3.636 -11.373 1.00 95.31 82 ILE A O 1
ATOM 639 N N . ARG A 1 83 ? -7.984 4.886 -9.855 1.00 92.38 83 ARG A N 1
ATOM 640 C CA . ARG A 1 83 ? -7.937 6.178 -10.553 1.00 92.38 83 ARG A CA 1
ATOM 641 C C . ARG A 1 83 ? -7.593 7.307 -9.599 1.00 92.38 83 ARG A C 1
ATOM 643 O O . ARG A 1 83 ? -8.017 7.218 -8.425 1.00 92.38 83 ARG A O 1
#

pLDDT: mean 92.47, std 5.61, range [72.44, 97.62]

Sequence (83 aa):
MAQNLTNIARDRSVAVVLINQMTTAYQNGEPYLVAALGENWSHAATNRVLLSWEDGYRCASLQKSPNRPFGTVRYNVTQAGIR

Secondary structure (DSSP, 8-state):
-HHHHHHHHHHTT--------EEEEEETTEEEEEETT-HHHHHH-SSEEEEEEETTEEEEEEEE-SSS--EEEEE-EETTEE-

Organism: NCBI:txid1890364